Protein AF-A0AAW6NIC4-F1 (afdb_monomer)

InterPro domains:
  IPR052934 Methylated DNA Recognition and Restriction Enzymes [PTHR37291] (1-159)
  IPR060524 McrB, alpha-helical lid domain [PF28529] (93-159)

Solvent-accessible surface area (backbone atoms only — not comparable to full-atom values): 10414 Å² total; per-residue (Å²): 123,70,91,59,49,67,32,56,33,82,92,35,29,36,81,89,63,30,48,72,56,98,84,56,96,46,98,84,50,63,55,62,42,58,80,90,66,82,87,85,83,87,77,72,72,63,50,68,87,62,67,75,61,49,73,76,59,58,77,55,52,89,86,77,91,83,73,66,65,70,46,73,68,52,46,52,52,46,29,76,74,37,69,32,51,68,67,60,45,50,51,50,32,53,45,53,50,54,51,30,54,50,34,37,68,35,89,90,69,20,66,57,62,39,71,54,45,63,79,80,47,82,60,93,88,61,82,54,92,47,54,64,64,50,49,50,47,42,40,64,74,48,51,49,56,51,41,42,66,76,32,68,90,39,62,65,61,42,53,53,52,49,49,62,68,67,57,131

Structure (mmCIF, N/CA/C/O backbone):
data_AF-A0AAW6NIC4-F1
#
_entry.id   AF-A0AAW6NIC4-F1
#
loop_
_atom_site.group_PDB
_atom_site.id
_atom_site.type_symbol
_atom_site.label_atom_id
_atom_site.label_alt_id
_atom_site.label_comp_id
_atom_site.label_asym_id
_atom_site.label_entity_id
_atom_site.label_seq_id
_atom_site.pdbx_PDB_ins_code
_atom_site.Cartn_x
_atom_site.Cartn_y
_atom_site.Cartn_z
_atom_site.occupancy
_atom_site.B_iso_or_equiv
_atom_site.auth_seq_id
_atom_site.auth_comp_id
_atom_site.auth_asym_id
_atom_site.auth_atom_id
_atom_site.pdbx_PDB_model_num
ATOM 1 N N . PHE A 1 1 ? 16.006 -11.300 -16.861 1.00 65.69 1 PHE A N 1
ATOM 2 C CA . PHE A 1 1 ? 16.464 -10.503 -18.013 1.00 65.69 1 PHE A CA 1
ATOM 3 C C . PHE A 1 1 ? 17.885 -10.933 -18.338 1.00 65.69 1 PHE A C 1
ATOM 5 O O . PHE A 1 1 ? 18.763 -10.693 -17.525 1.00 65.69 1 PHE A O 1
ATOM 12 N N . GLY A 1 2 ? 18.073 -11.688 -19.423 1.00 81.12 2 GLY A N 1
ATOM 13 C CA . GLY A 1 2 ? 19.391 -12.137 -19.885 1.00 81.12 2 GLY A CA 1
ATOM 14 C C . GLY A 1 2 ? 19.938 -11.157 -20.919 1.00 81.12 2 GLY A C 1
ATOM 15 O O . GLY A 1 2 ? 20.199 -10.000 -20.604 1.00 81.12 2 GLY A O 1
ATOM 16 N N . GLU A 1 3 ? 20.002 -11.595 -22.171 1.00 75.56 3 GLU A N 1
ATOM 17 C CA . GLU A 1 3 ? 20.521 -10.831 -23.319 1.00 75.56 3 GLU A CA 1
ATOM 18 C C . GLU A 1 3 ? 19.715 -9.556 -23.622 1.00 75.56 3 GLU A C 1
ATOM 20 O O . GLU A 1 3 ? 20.248 -8.579 -24.139 1.00 75.56 3 GLU A O 1
ATOM 25 N N . THR A 1 4 ? 18.442 -9.514 -23.221 1.00 81.75 4 THR A N 1
ATOM 26 C CA . THR A 1 4 ? 17.553 -8.360 -23.425 1.00 81.75 4 THR A CA 1
ATOM 27 C C . THR A 1 4 ? 17.665 -7.280 -22.352 1.00 81.75 4 THR A C 1
ATOM 29 O O . THR A 1 4 ? 17.023 -6.241 -22.476 1.00 81.75 4 THR A O 1
ATOM 32 N N . LEU A 1 5 ? 18.472 -7.486 -21.303 1.00 84.81 5 LEU A N 1
ATOM 33 C CA . LEU A 1 5 ? 18.589 -6.532 -20.198 1.00 84.81 5 LEU A CA 1
ATOM 34 C C . LEU A 1 5 ? 19.043 -5.149 -20.687 1.00 84.81 5 LEU A C 1
ATOM 36 O O . LEU A 1 5 ? 18.470 -4.139 -20.295 1.00 84.81 5 LEU A O 1
ATOM 40 N N . THR A 1 6 ? 20.038 -5.101 -21.571 1.00 83.50 6 THR A N 1
ATOM 41 C CA . THR A 1 6 ? 20.554 -3.848 -22.142 1.00 83.50 6 THR A CA 1
ATOM 42 C C . THR A 1 6 ? 19.515 -3.139 -23.013 1.00 83.50 6 THR A C 1
ATOM 44 O O . THR A 1 6 ? 19.414 -1.917 -22.969 1.00 83.50 6 THR A O 1
ATOM 47 N N . LEU A 1 7 ? 18.682 -3.901 -23.729 1.00 87.88 7 LEU A N 1
ATOM 48 C CA . LEU A 1 7 ? 17.630 -3.383 -24.612 1.00 87.88 7 LEU A CA 1
ATOM 49 C C . LEU A 1 7 ? 16.453 -2.743 -23.860 1.00 87.88 7 LEU A C 1
ATOM 51 O O . LEU A 1 7 ? 15.553 -2.173 -24.473 1.00 87.88 7 LEU A O 1
ATOM 55 N N . MET A 1 8 ? 16.416 -2.850 -22.531 1.00 87.25 8 MET A N 1
ATOM 56 C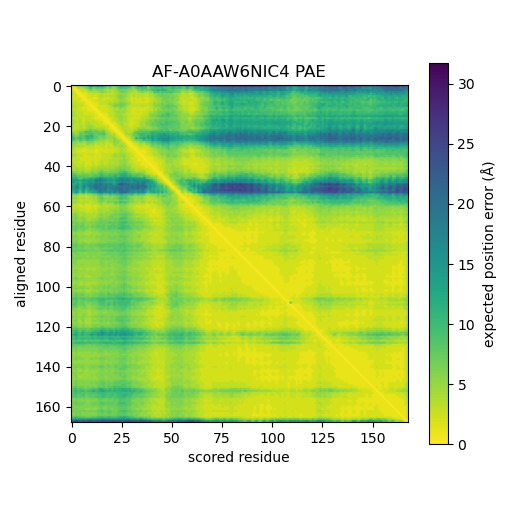 CA . MET A 1 8 ? 15.396 -2.173 -21.731 1.00 87.25 8 MET A CA 1
ATOM 57 C C . MET A 1 8 ? 15.610 -0.657 -21.692 1.00 87.25 8 MET A C 1
ATOM 59 O O . MET A 1 8 ? 14.636 0.074 -21.505 1.00 87.25 8 MET A O 1
ATOM 63 N N . GLU A 1 9 ? 16.849 -0.199 -21.897 1.00 87.31 9 GLU A N 1
ATOM 64 C CA . GLU A 1 9 ? 17.208 1.218 -22.002 1.00 87.31 9 GLU A CA 1
ATOM 65 C C . GLU A 1 9 ? 16.564 1.824 -23.257 1.00 87.31 9 GLU A C 1
ATOM 67 O O . GLU A 1 9 ? 16.598 1.225 -24.331 1.00 87.31 9 GLU A O 1
ATOM 72 N N . ALA A 1 10 ? 15.918 2.985 -23.118 1.00 86.25 10 ALA A N 1
ATOM 73 C CA . ALA A 1 10 ? 15.076 3.551 -24.175 1.00 86.25 10 ALA A CA 1
ATOM 74 C C . ALA A 1 10 ? 15.860 3.872 -25.460 1.00 86.25 10 ALA A C 1
ATOM 76 O O . ALA A 1 10 ? 15.348 3.674 -26.556 1.00 86.25 10 ALA A O 1
ATOM 77 N N . ASP A 1 11 ? 17.110 4.307 -25.323 1.00 86.94 11 ASP A N 1
ATOM 78 C CA . ASP A 1 11 ? 18.036 4.627 -26.411 1.00 86.94 11 ASP A CA 1
ATOM 79 C C . ASP A 1 11 ? 18.627 3.387 -27.103 1.00 86.94 11 ASP A C 1
ATOM 81 O O . ASP A 1 11 ? 19.215 3.506 -28.177 1.00 86.94 11 ASP A O 1
ATOM 85 N N . LYS A 1 12 ? 18.433 2.188 -26.536 1.00 88.56 12 LYS A N 1
ATOM 86 C CA . LYS A 1 12 ? 18.988 0.925 -27.052 1.00 88.56 12 LYS A CA 1
ATOM 87 C C . LYS A 1 12 ? 17.957 0.021 -27.721 1.00 88.56 12 LYS A C 1
ATOM 89 O O . LYS A 1 12 ? 18.238 -1.130 -28.040 1.00 88.56 12 LYS A O 1
ATOM 94 N N . ARG A 1 13 ? 16.755 0.536 -27.974 1.00 90.94 13 ARG A N 1
ATOM 95 C CA . ARG A 1 13 ? 15.619 -0.189 -28.576 1.00 90.94 13 ARG A CA 1
ATOM 96 C C . ARG A 1 13 ? 15.606 -0.139 -30.099 1.00 90.94 13 ARG A C 1
ATOM 98 O O . ARG A 1 13 ? 14.557 -0.002 -30.723 1.00 90.94 13 ARG A O 1
ATOM 105 N N . THR A 1 14 ? 16.782 -0.237 -30.707 1.00 89.31 14 THR A N 1
ATOM 106 C CA . THR A 1 14 ? 16.944 -0.086 -32.156 1.00 89.31 14 THR A CA 1
ATOM 107 C C . THR A 1 14 ? 17.495 -1.364 -32.791 1.00 89.31 14 THR A C 1
ATOM 109 O O . THR A 1 14 ? 18.209 -2.117 -32.126 1.00 89.31 14 THR A O 1
ATOM 112 N N . PRO A 1 15 ? 17.238 -1.606 -34.092 1.00 88.62 15 PRO A N 1
ATOM 113 C CA . PRO A 1 15 ? 17.831 -2.735 -34.810 1.00 88.62 15 PRO A CA 1
ATOM 114 C C . PRO A 1 15 ? 19.369 -2.761 -34.784 1.00 88.62 15 PRO A C 1
ATOM 116 O O . PRO A 1 15 ? 19.964 -3.829 -34.888 1.00 88.62 15 PRO A O 1
ATOM 119 N N . ASN A 1 16 ? 20.020 -1.601 -34.634 1.00 88.88 16 ASN A N 1
ATOM 120 C CA . ASN A 1 16 ? 21.483 -1.500 -34.599 1.00 88.88 16 ASN A CA 1
ATOM 121 C C . ASN A 1 16 ? 22.081 -2.054 -33.299 1.00 88.88 16 ASN A C 1
ATOM 123 O O . ASN A 1 16 ? 23.202 -2.553 -33.308 1.00 88.88 16 ASN A O 1
ATOM 127 N N . GLU A 1 17 ? 21.321 -1.995 -32.208 1.00 88.81 17 GLU A N 1
ATOM 128 C CA . GLU A 1 17 ? 21.705 -2.498 -30.885 1.00 88.81 17 GLU A CA 1
ATOM 129 C C . GLU A 1 17 ? 21.238 -3.947 -30.660 1.00 88.81 17 GLU A C 1
ATOM 131 O O . GLU A 1 17 ? 21.437 -4.502 -29.582 1.00 88.81 17 GLU A O 1
ATOM 136 N N . ALA A 1 18 ? 20.598 -4.568 -31.661 1.00 88.06 18 ALA A N 1
ATOM 137 C CA . ALA A 1 18 ? 19.992 -5.889 -31.552 1.00 88.06 18 ALA A CA 1
ATOM 138 C C . ALA A 1 18 ? 21.059 -6.991 -31.345 1.00 88.06 18 ALA A C 1
ATOM 140 O O . ALA A 1 18 ? 21.844 -7.251 -32.267 1.00 88.06 18 ALA A O 1
ATOM 141 N N . PRO A 1 19 ? 21.103 -7.659 -30.172 1.00 85.88 19 PRO A N 1
ATOM 142 C CA . PRO A 1 19 ? 21.983 -8.789 -29.936 1.00 85.88 19 PRO A CA 1
ATOM 143 C C . PRO A 1 19 ? 21.543 -10.029 -30.718 1.00 85.88 19 PRO A C 1
ATOM 145 O O . PRO A 1 19 ? 20.386 -10.189 -31.120 1.00 85.88 19 PRO A O 1
ATOM 148 N N . GLU A 1 20 ? 22.498 -10.940 -30.862 1.00 87.25 20 GLU A N 1
ATOM 149 C CA . GLU A 1 20 ? 22.254 -12.330 -31.231 1.00 87.25 20 GLU A CA 1
ATOM 150 C C . GLU A 1 20 ? 21.853 -13.098 -29.968 1.00 87.25 20 GLU A C 1
ATOM 152 O O . GLU A 1 20 ? 22.527 -12.991 -28.940 1.00 87.25 20 GLU A O 1
ATOM 157 N N . LEU A 1 21 ? 20.751 -13.847 -30.028 1.00 85.69 21 LEU A N 1
ATOM 158 C CA . LEU A 1 21 ? 20.292 -14.640 -28.890 1.00 85.69 21 LEU A CA 1
ATOM 159 C C . LEU A 1 21 ? 21.044 -15.976 -28.803 1.00 85.69 21 LEU A C 1
ATOM 161 O O . LEU A 1 21 ? 21.372 -16.579 -29.827 1.00 85.69 21 LEU A O 1
ATOM 165 N N . SER A 1 22 ? 21.239 -16.491 -27.586 1.00 85.12 22 SER A N 1
ATOM 166 C CA . SER A 1 22 ? 21.880 -17.797 -27.342 1.00 85.12 22 SER A CA 1
ATOM 167 C C . SER A 1 22 ? 21.155 -18.961 -28.029 1.00 85.12 22 SER A C 1
ATOM 169 O O . SER A 1 22 ? 21.781 -19.952 -28.402 1.00 85.12 22 SER A O 1
ATOM 171 N N . TYR A 1 23 ? 19.837 -18.842 -28.199 1.00 84.94 23 TYR A N 1
ATOM 172 C CA . TYR A 1 23 ? 18.983 -19.836 -28.847 1.00 84.94 23 TYR A CA 1
ATOM 173 C C . TYR A 1 23 ? 18.298 -19.202 -30.057 1.00 84.94 23 TYR A C 1
ATOM 175 O O . TYR A 1 23 ? 17.142 -18.790 -29.980 1.00 84.94 23 TYR A O 1
ATOM 183 N N . ARG A 1 24 ? 19.043 -19.095 -31.156 1.00 82.38 24 ARG A N 1
ATOM 184 C CA . ARG A 1 24 ? 18.562 -18.577 -32.443 1.00 82.38 24 ARG A CA 1
ATOM 185 C C . ARG A 1 24 ? 18.274 -19.704 -33.429 1.00 82.38 24 ARG A C 1
ATOM 187 O O . ARG A 1 24 ? 18.963 -20.725 -33.406 1.00 82.38 24 ARG A O 1
ATOM 194 N N . SER A 1 25 ? 17.269 -19.509 -34.278 1.00 81.69 25 SER A N 1
ATOM 195 C CA . SER A 1 25 ? 16.922 -20.463 -35.340 1.00 81.69 25 SER A CA 1
ATOM 196 C C . SER A 1 25 ? 17.837 -20.288 -36.551 1.00 81.69 25 SER A C 1
ATOM 198 O O . SER A 1 25 ? 18.258 -21.280 -37.142 1.00 81.69 25 SER A O 1
ATOM 200 N N . ASP A 1 26 ? 18.210 -19.040 -36.852 1.00 84.19 26 ASP A N 1
ATOM 201 C CA . ASP A 1 26 ? 19.125 -18.681 -37.935 1.00 84.19 26 ASP A CA 1
ATOM 202 C C . ASP A 1 26 ? 20.355 -17.937 -37.405 1.00 84.19 26 ASP A C 1
ATOM 204 O O . ASP A 1 26 ? 20.277 -17.172 -36.446 1.00 84.19 26 ASP A O 1
ATOM 208 N N . MET A 1 27 ? 21.508 -18.118 -38.057 1.00 76.62 27 MET A N 1
ATOM 209 C CA . MET A 1 27 ? 22.766 -17.482 -37.637 1.00 76.62 27 MET A CA 1
ATOM 210 C C . MET A 1 27 ? 22.735 -15.949 -37.732 1.00 76.62 27 MET A C 1
ATOM 212 O O . MET A 1 27 ? 23.445 -15.300 -36.976 1.00 76.62 27 MET A O 1
ATOM 216 N N . ASP A 1 28 ? 21.891 -15.364 -38.580 1.00 80.44 28 ASP A N 1
ATOM 217 C CA . ASP A 1 28 ? 21.766 -13.905 -38.726 1.00 80.44 28 ASP A CA 1
ATOM 218 C C . ASP A 1 28 ? 20.557 -13.323 -37.965 1.00 80.44 28 ASP A C 1
ATOM 220 O O . ASP A 1 28 ? 20.245 -12.135 -38.088 1.00 80.44 28 ASP A O 1
ATOM 224 N N . GLU A 1 29 ? 19.854 -14.144 -37.175 1.00 84.06 29 GLU A N 1
ATOM 225 C CA . GLU A 1 29 ? 18.680 -13.714 -36.418 1.00 84.06 29 GLU A CA 1
ATOM 226 C C . GLU A 1 29 ? 19.083 -12.779 -35.268 1.00 84.06 29 GLU A C 1
ATOM 228 O O . GLU A 1 29 ? 19.774 -13.166 -34.321 1.00 84.06 29 GLU A O 1
ATOM 233 N N . LYS A 1 30 ? 18.617 -11.529 -35.349 1.00 84.75 30 LYS A N 1
ATOM 234 C CA . LYS A 1 30 ? 18.791 -10.505 -34.316 1.00 84.75 30 LYS A CA 1
ATOM 235 C C . LYS A 1 30 ? 17.451 -10.129 -33.713 1.00 84.75 30 LYS A C 1
ATOM 237 O O . LYS A 1 30 ? 16.454 -9.993 -34.421 1.00 84.75 30 LYS A O 1
ATOM 242 N N . THR A 1 31 ? 17.426 -9.909 -32.404 1.00 87.62 31 THR A N 1
ATOM 243 C CA . THR A 1 31 ? 16.204 -9.539 -31.679 1.00 87.62 31 THR A CA 1
ATOM 244 C C . THR A 1 31 ? 16.414 -8.241 -30.921 1.00 87.62 31 THR A C 1
ATOM 246 O O . THR A 1 31 ? 17.411 -8.087 -30.231 1.00 87.62 31 THR A O 1
ATOM 249 N N . TYR A 1 32 ? 15.460 -7.315 -31.000 1.00 89.94 32 TYR A N 1
ATOM 250 C CA . TYR A 1 32 ? 15.460 -6.085 -30.208 1.00 89.94 32 TYR A CA 1
ATOM 251 C C . TYR A 1 32 ? 14.086 -5.825 -29.588 1.00 89.94 32 TYR A C 1
ATOM 253 O O . TYR A 1 32 ? 13.074 -6.375 -30.022 1.00 89.94 32 TYR A O 1
ATOM 261 N N . ILE A 1 33 ? 14.053 -4.991 -28.548 1.00 91.00 33 ILE A N 1
ATOM 262 C CA . ILE A 1 33 ? 12.802 -4.537 -27.934 1.00 91.00 33 ILE A CA 1
ATOM 263 C C . ILE A 1 33 ? 12.268 -3.359 -28.756 1.00 91.00 33 ILE A C 1
ATOM 265 O O . ILE A 1 33 ? 13.010 -2.395 -28.930 1.00 91.00 33 ILE A O 1
ATOM 269 N N . PRO A 1 34 ? 11.015 -3.385 -29.243 1.00 91.44 34 PRO A N 1
ATOM 270 C CA . PRO A 1 34 ? 10.473 -2.273 -30.012 1.00 91.44 34 PRO A CA 1
ATOM 271 C C . PRO A 1 34 ? 10.145 -1.069 -29.113 1.00 91.44 34 PRO A C 1
ATOM 273 O O . PRO A 1 34 ? 9.805 -1.215 -27.935 1.00 91.44 34 PRO A O 1
ATOM 276 N N . GLU A 1 35 ? 10.211 0.139 -29.678 1.00 90.38 35 GLU A N 1
ATOM 277 C CA . GLU A 1 35 ? 9.991 1.396 -28.940 1.00 90.38 35 GLU A CA 1
ATOM 278 C C . GLU A 1 35 ? 8.589 1.505 -28.324 1.00 90.38 35 GLU A C 1
ATOM 280 O O . GLU A 1 35 ? 8.419 2.117 -27.272 1.00 90.38 35 GLU A O 1
ATOM 285 N N . ASN A 1 36 ? 7.587 0.868 -28.934 1.00 93.12 36 ASN A N 1
ATOM 286 C CA . ASN A 1 36 ? 6.201 0.879 -28.465 1.00 93.12 36 ASN A CA 1
ATOM 287 C C . ASN A 1 36 ? 5.904 -0.138 -27.343 1.00 93.12 36 ASN A C 1
ATOM 289 O O . ASN A 1 36 ? 4.755 -0.227 -26.905 1.00 93.12 36 ASN A O 1
ATOM 293 N N . LEU A 1 37 ? 6.895 -0.906 -26.871 1.00 92.25 37 LEU A N 1
ATOM 294 C CA . LEU A 1 37 ? 6.731 -1.818 -25.737 1.00 92.25 37 LEU A CA 1
ATOM 295 C C . LEU A 1 37 ? 7.061 -1.120 -24.414 1.00 92.25 37 LEU A C 1
ATOM 297 O O . LEU A 1 37 ? 8.199 -0.724 -24.170 1.00 92.25 37 LEU A O 1
ATOM 301 N N . TYR A 1 38 ? 6.102 -1.060 -23.495 1.00 91.88 38 TYR A N 1
ATOM 302 C CA . TYR A 1 38 ? 6.320 -0.552 -22.140 1.00 91.88 38 TYR A CA 1
ATOM 303 C C . TYR A 1 38 ? 6.337 -1.704 -21.137 1.00 91.88 38 TYR A C 1
ATOM 305 O O . TYR A 1 38 ? 5.509 -2.609 -21.205 1.00 91.88 38 TYR A O 1
ATOM 313 N N . ILE A 1 39 ? 7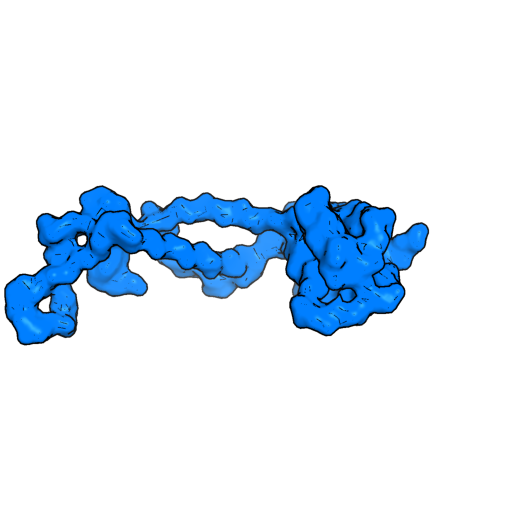.282 -1.661 -20.197 1.00 91.06 39 ILE A N 1
ATOM 314 C CA . ILE A 1 39 ? 7.411 -2.657 -19.131 1.00 91.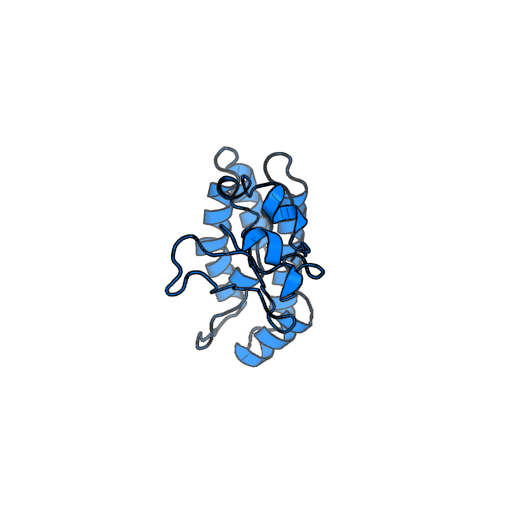06 39 ILE A CA 1
ATOM 315 C C . ILE A 1 39 ? 7.074 -1.961 -17.817 1.00 91.06 39 ILE A C 1
ATOM 317 O O . ILE A 1 39 ? 7.809 -1.080 -17.376 1.00 91.06 39 ILE A O 1
ATOM 321 N N . ILE A 1 40 ? 5.962 -2.362 -17.206 1.00 93.06 40 ILE A N 1
ATOM 322 C CA . ILE A 1 40 ? 5.513 -1.858 -15.907 1.00 93.06 40 ILE A CA 1
ATOM 323 C C . ILE A 1 40 ? 5.651 -3.000 -14.907 1.00 93.06 40 ILE A C 1
ATOM 325 O O . ILE A 1 40 ? 4.961 -4.012 -15.012 1.00 93.06 40 ILE A O 1
ATOM 329 N N . GLY A 1 41 ? 6.579 -2.848 -13.966 1.00 89.44 41 GLY A N 1
ATOM 330 C CA . GLY A 1 41 ? 6.771 -3.785 -12.865 1.00 89.44 41 GLY A CA 1
ATOM 331 C C . GLY A 1 41 ? 6.156 -3.242 -11.582 1.00 89.44 41 GLY A C 1
ATOM 332 O O . GLY A 1 41 ? 6.306 -2.063 -11.274 1.00 89.44 41 GLY A O 1
ATOM 333 N N . THR A 1 42 ? 5.500 -4.108 -10.815 1.00 90.38 42 THR A N 1
ATOM 334 C CA . THR A 1 42 ? 5.065 -3.811 -9.445 1.00 90.38 42 THR A CA 1
ATOM 335 C C . THR A 1 42 ? 5.993 -4.521 -8.469 1.00 90.38 42 THR A C 1
ATOM 337 O O . THR A 1 42 ? 6.260 -5.711 -8.638 1.00 90.38 42 THR A O 1
ATOM 340 N N . MET A 1 43 ? 6.473 -3.820 -7.445 1.00 85.75 43 MET A N 1
ATOM 341 C CA . MET A 1 43 ? 7.363 -4.381 -6.429 1.00 85.75 43 MET A CA 1
ATOM 342 C C . MET A 1 43 ? 6.765 -4.149 -5.044 1.00 85.75 43 MET A C 1
ATOM 344 O O . MET A 1 43 ? 6.413 -3.020 -4.710 1.00 85.75 43 MET A O 1
ATOM 348 N N . ASN A 1 44 ? 6.674 -5.207 -4.237 1.00 85.94 44 ASN A N 1
ATOM 349 C CA . ASN A 1 44 ? 6.359 -5.063 -2.822 1.00 85.94 44 ASN A CA 1
ATOM 350 C C . ASN A 1 44 ? 7.617 -4.586 -2.081 1.00 85.94 44 ASN A C 1
ATOM 352 O O . ASN A 1 44 ? 8.611 -5.305 -2.023 1.00 85.94 44 ASN A O 1
ATOM 356 N N . ILE A 1 45 ? 7.571 -3.371 -1.536 1.00 81.81 45 ILE A N 1
ATOM 357 C CA . ILE A 1 45 ? 8.697 -2.741 -0.832 1.00 81.81 45 ILE A CA 1
ATOM 358 C C . ILE A 1 45 ? 8.864 -3.221 0.617 1.00 81.81 45 ILE A C 1
ATOM 360 O O . ILE A 1 45 ? 9.937 -3.037 1.190 1.00 81.81 45 ILE A O 1
ATOM 364 N N . ALA A 1 46 ? 7.835 -3.834 1.212 1.00 80.00 46 ALA A N 1
ATOM 365 C CA . ALA A 1 46 ? 7.909 -4.377 2.570 1.00 80.00 46 ALA A CA 1
ATOM 366 C C . ALA A 1 46 ? 8.760 -5.658 2.629 1.00 80.00 46 ALA A C 1
ATOM 368 O O . ALA A 1 46 ? 9.383 -5.961 3.648 1.00 80.00 46 ALA A O 1
ATOM 369 N N . ASP A 1 47 ? 8.829 -6.391 1.515 1.00 76.94 47 ASP A N 1
ATOM 370 C CA . ASP A 1 47 ? 9.584 -7.631 1.413 1.00 76.94 47 ASP A CA 1
ATOM 371 C C . ASP A 1 47 ? 11.081 -7.358 1.192 1.00 76.94 47 ASP A C 1
ATOM 373 O O . ASP A 1 47 ? 11.557 -7.081 0.085 1.00 76.94 47 ASP A O 1
ATOM 377 N N . ARG A 1 48 ? 11.856 -7.463 2.277 1.00 65.12 48 ARG A N 1
ATOM 378 C CA . ARG A 1 48 ? 13.314 -7.278 2.254 1.00 65.12 48 ARG A CA 1
ATOM 379 C C . ARG A 1 48 ? 14.054 -8.385 1.491 1.00 65.12 48 ARG A C 1
ATOM 381 O O . ARG A 1 48 ? 15.201 -8.158 1.107 1.00 65.12 48 ARG A O 1
ATOM 388 N N . SER A 1 49 ? 13.440 -9.545 1.228 1.00 63.97 49 SER A N 1
ATOM 389 C CA . SER A 1 49 ? 14.088 -10.633 0.473 1.00 63.97 49 SER A CA 1
ATOM 390 C C . SER A 1 49 ? 14.308 -10.272 -1.004 1.00 63.97 49 SER A C 1
ATOM 392 O O . SER A 1 49 ? 15.249 -10.755 -1.635 1.00 63.97 49 SER A O 1
ATOM 394 N N . LEU A 1 50 ? 13.510 -9.334 -1.526 1.00 58.88 50 LEU A N 1
ATOM 395 C CA . LEU A 1 50 ? 13.585 -8.819 -2.896 1.00 58.88 50 LEU A CA 1
ATOM 396 C C . LEU A 1 50 ? 14.541 -7.621 -3.052 1.00 58.88 50 LEU A C 1
ATOM 398 O O . LEU A 1 50 ? 14.809 -7.172 -4.169 1.00 58.88 50 LEU A O 1
ATOM 402 N N . ALA A 1 51 ? 15.105 -7.104 -1.952 1.00 56.91 51 ALA A N 1
ATOM 403 C CA . ALA A 1 51 ? 15.963 -5.914 -1.956 1.00 56.91 51 ALA A CA 1
ATOM 404 C C . ALA A 1 51 ? 17.296 -6.102 -2.713 1.00 56.91 51 ALA A C 1
ATOM 406 O O . ALA A 1 51 ? 17.940 -5.113 -3.087 1.00 56.91 51 ALA A O 1
ATOM 407 N N . LEU A 1 52 ? 17.664 -7.356 -2.998 1.00 58.69 52 LEU A N 1
ATOM 408 C CA . LEU A 1 52 ? 18.799 -7.775 -3.829 1.00 58.69 52 LEU A CA 1
ATOM 409 C C . LEU A 1 52 ? 18.542 -7.652 -5.340 1.00 58.69 52 LEU A C 1
ATOM 411 O O . LEU A 1 52 ? 19.269 -8.238 -6.139 1.00 58.69 52 LEU A O 1
ATOM 415 N N . LEU A 1 53 ? 17.538 -6.879 -5.760 1.00 62.25 53 LEU A N 1
ATOM 416 C CA . LEU A 1 53 ? 17.390 -6.495 -7.160 1.00 62.25 53 LEU A CA 1
ATOM 417 C C . LEU A 1 53 ? 18.686 -5.814 -7.634 1.00 62.25 53 LEU A C 1
ATOM 419 O O . LEU A 1 53 ? 19.077 -4.765 -7.113 1.00 62.25 53 LEU A O 1
ATOM 423 N N . ASP A 1 54 ? 19.364 -6.458 -8.588 1.00 69.00 54 ASP A N 1
ATOM 424 C CA . ASP A 1 54 ? 20.670 -6.052 -9.106 1.00 69.00 54 ASP A CA 1
ATOM 425 C C . ASP A 1 54 ? 20.665 -4.551 -9.450 1.00 69.00 54 ASP A C 1
ATOM 427 O O . ASP A 1 54 ? 19.739 -4.035 -10.087 1.00 69.00 54 ASP A O 1
ATOM 431 N N . LEU A 1 55 ? 21.708 -3.831 -9.034 1.00 72.88 55 LEU A N 1
ATOM 432 C CA . LEU A 1 55 ? 21.928 -2.426 -9.379 1.00 72.88 55 LEU A CA 1
ATOM 433 C C . LEU A 1 55 ? 21.851 -2.201 -10.903 1.00 72.88 55 LEU A C 1
ATOM 435 O O . LEU A 1 55 ? 21.448 -1.133 -11.368 1.00 72.88 55 LEU A O 1
ATOM 439 N N . ALA A 1 56 ? 22.199 -3.216 -11.699 1.00 76.00 56 ALA A N 1
ATOM 440 C CA . ALA A 1 56 ? 22.041 -3.208 -13.146 1.00 76.00 56 ALA A CA 1
ATOM 441 C C . ALA A 1 56 ? 20.574 -3.105 -13.598 1.00 76.00 56 ALA A C 1
ATOM 443 O O . ALA A 1 56 ? 20.292 -2.391 -14.559 1.00 76.00 56 ALA A O 1
ATOM 444 N N . LEU A 1 57 ? 19.639 -3.772 -12.922 1.00 80.62 57 LEU A N 1
ATOM 445 C CA . LEU A 1 57 ? 18.210 -3.657 -13.217 1.00 80.62 57 LEU A CA 1
ATOM 446 C C . LEU A 1 57 ? 17.667 -2.306 -12.755 1.00 80.62 57 LEU A C 1
ATOM 448 O O . LEU A 1 57 ? 16.961 -1.647 -13.512 1.00 80.62 57 LEU A O 1
ATOM 452 N N . ARG A 1 58 ? 18.056 -1.844 -11.559 1.00 81.62 58 ARG A N 1
ATOM 453 C CA . ARG A 1 58 ? 17.566 -0.566 -11.013 1.00 81.62 58 ARG A CA 1
ATOM 454 C C . ARG A 1 58 ? 17.858 0.637 -11.920 1.00 81.62 58 ARG A C 1
ATOM 456 O O . ARG A 1 58 ? 17.040 1.537 -12.022 1.00 81.62 58 ARG A O 1
ATOM 463 N N . ARG A 1 59 ? 18.980 0.646 -12.644 1.00 83.81 59 ARG A N 1
ATOM 464 C CA . ARG A 1 59 ? 19.319 1.741 -13.579 1.00 83.81 59 ARG A CA 1
ATOM 465 C C . ARG A 1 59 ? 18.442 1.806 -14.838 1.00 83.81 59 ARG A C 1
ATOM 467 O O . ARG A 1 59 ? 18.554 2.767 -15.588 1.00 83.81 59 ARG A O 1
ATOM 474 N N . ARG A 1 60 ? 17.606 0.794 -15.087 1.00 88.69 60 ARG A N 1
ATOM 475 C CA . ARG A 1 60 ? 16.817 0.638 -16.325 1.00 88.69 60 ARG A CA 1
ATOM 476 C C . ARG A 1 60 ? 15.321 0.844 -16.126 1.00 88.69 60 ARG A C 1
ATOM 478 O O . ARG A 1 60 ? 14.558 0.742 -17.080 1.00 88.69 60 ARG A O 1
ATOM 485 N N . PHE A 1 61 ? 14.915 1.139 -14.897 1.00 89.25 61 PHE A N 1
ATOM 486 C CA . PHE A 1 61 ? 13.544 1.464 -14.542 1.00 89.25 61 PHE A CA 1
ATOM 487 C C . PHE A 1 61 ? 13.490 2.847 -13.903 1.00 89.25 61 PHE A C 1
ATOM 489 O O . PHE A 1 61 ? 14.364 3.218 -13.121 1.00 89.25 61 PHE A O 1
ATOM 496 N N . ALA A 1 62 ? 12.421 3.584 -14.194 1.00 90.38 62 ALA A N 1
ATOM 497 C CA . ALA A 1 62 ? 11.993 4.673 -13.331 1.00 90.38 62 ALA A CA 1
ATOM 498 C C . ALA A 1 62 ? 11.249 4.064 -12.135 1.00 90.38 62 ALA A C 1
ATOM 500 O O . ALA A 1 62 ? 10.289 3.316 -12.323 1.00 90.38 62 ALA A O 1
ATOM 501 N N . PHE A 1 63 ? 11.700 4.368 -10.919 1.00 89.12 63 PHE A N 1
ATOM 502 C CA . PHE A 1 63 ? 11.027 3.941 -9.695 1.00 89.12 63 PHE A CA 1
ATOM 503 C C . PHE A 1 63 ? 10.050 5.026 -9.261 1.00 89.12 63 PHE A C 1
ATOM 505 O O . PHE A 1 63 ? 10.431 6.186 -9.108 1.00 89.12 63 PHE A O 1
ATOM 512 N N . ILE A 1 64 ? 8.789 4.636 -9.094 1.00 91.56 64 ILE A N 1
ATOM 513 C CA . ILE A 1 64 ? 7.718 5.505 -8.616 1.00 91.56 64 ILE A CA 1
ATOM 514 C C . ILE A 1 64 ? 7.158 4.856 -7.358 1.00 91.56 64 ILE A C 1
ATOM 516 O O . ILE A 1 64 ? 6.571 3.776 -7.424 1.00 91.56 64 ILE A O 1
ATOM 520 N N . ASP A 1 65 ? 7.352 5.520 -6.223 1.00 89.69 65 ASP A N 1
ATOM 521 C CA . ASP A 1 65 ? 6.839 5.040 -4.947 1.00 89.69 65 ASP A CA 1
ATOM 522 C C . ASP A 1 65 ? 5.340 5.327 -4.846 1.00 89.69 65 ASP A C 1
ATOM 524 O O . ASP A 1 65 ? 4.899 6.475 -4.951 1.00 89.69 65 ASP A O 1
ATOM 528 N N . LEU A 1 66 ? 4.555 4.278 -4.606 1.00 91.31 66 LEU A N 1
ATOM 529 C CA . LEU A 1 66 ? 3.126 4.384 -4.334 1.00 91.31 66 LEU A CA 1
ATOM 530 C C . LEU A 1 66 ? 2.896 4.326 -2.826 1.00 91.31 66 LEU A C 1
ATOM 532 O O . LEU A 1 66 ? 3.321 3.382 -2.160 1.00 91.31 66 LEU A O 1
ATOM 536 N N . LYS A 1 67 ? 2.215 5.339 -2.289 1.00 91.94 67 LYS A N 1
ATOM 537 C CA . LYS A 1 67 ? 1.867 5.417 -0.867 1.00 91.94 67 LYS A CA 1
ATOM 538 C C . LYS A 1 67 ? 0.410 5.007 -0.654 1.00 91.94 67 LYS A C 1
ATOM 540 O O . LYS A 1 67 ? -0.414 5.220 -1.544 1.00 91.94 67 LYS A O 1
ATOM 545 N N . PRO A 1 68 ? 0.060 4.448 0.515 1.00 94.31 68 PRO A N 1
ATOM 546 C CA . PRO A 1 68 ? -1.337 4.269 0.875 1.00 94.31 68 PRO A CA 1
ATOM 547 C C . PRO A 1 68 ? -2.065 5.617 0.910 1.00 94.31 68 PRO A C 1
ATOM 549 O O . PRO A 1 68 ? -1.643 6.524 1.624 1.00 94.31 68 PRO A O 1
ATOM 552 N N . GLU A 1 69 ? -3.160 5.737 0.161 1.00 93.62 69 GLU A N 1
ATOM 553 C CA . GLU A 1 69 ? -4.023 6.916 0.178 1.00 93.62 69 GLU A CA 1
ATOM 554 C C . GLU A 1 69 ? -5.464 6.545 0.537 1.00 93.62 69 GLU A C 1
ATOM 556 O O . GLU A 1 69 ? -6.046 5.637 -0.052 1.00 93.62 69 GLU A O 1
ATOM 561 N N . PHE A 1 70 ? -6.051 7.303 1.464 1.00 96.00 70 PHE A N 1
ATOM 562 C CA . PHE A 1 70 ? -7.452 7.197 1.895 1.00 96.00 70 PHE A CA 1
ATOM 563 C C . PHE A 1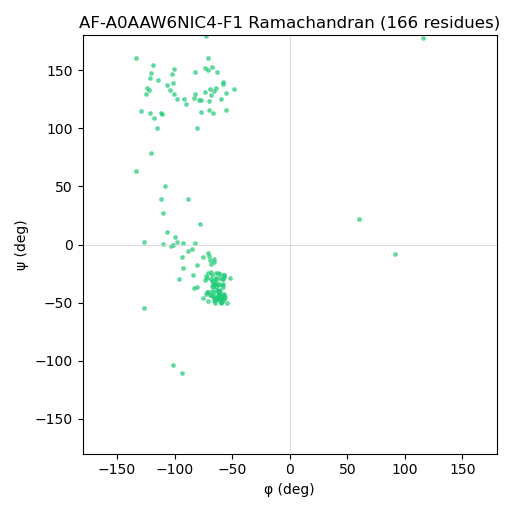 70 ? -8.249 8.442 1.463 1.00 96.00 70 PHE A C 1
ATOM 565 O O . PHE A 1 70 ? -9.062 8.983 2.204 1.00 96.00 70 PHE A O 1
ATOM 572 N N . ASN A 1 71 ? -7.965 8.931 0.254 1.00 95.38 71 ASN A N 1
ATOM 573 C CA . ASN A 1 71 ? -8.415 10.229 -0.249 1.00 95.38 71 ASN A CA 1
ATOM 574 C C . ASN A 1 71 ? -9.923 10.276 -0.605 1.00 95.38 71 ASN A C 1
ATOM 576 O O . ASN A 1 71 ? -10.657 9.288 -0.537 1.00 95.38 71 ASN A O 1
ATOM 580 N N . ASP A 1 72 ? -10.403 11.441 -1.052 1.00 97.31 72 ASP A N 1
ATOM 581 C CA . ASP A 1 72 ? -11.806 11.641 -1.449 1.00 97.31 72 ASP A CA 1
ATOM 582 C C . ASP A 1 72 ? -12.280 10.724 -2.584 1.00 97.31 72 ASP A C 1
ATOM 584 O O . ASP A 1 72 ? -13.468 10.398 -2.648 1.00 97.31 72 ASP A O 1
ATOM 588 N N . ALA A 1 73 ? -11.387 10.307 -3.487 1.00 96.75 73 ALA A N 1
ATOM 589 C CA . ALA A 1 73 ? -11.743 9.382 -4.558 1.00 96.75 73 ALA A CA 1
ATOM 590 C C . ALA A 1 73 ? -12.029 7.983 -3.996 1.00 96.75 73 ALA A C 1
ATOM 592 O O . ALA A 1 73 ? -13.045 7.386 -4.357 1.00 96.75 73 ALA A O 1
ATOM 593 N N . TRP A 1 74 ? -11.198 7.506 -3.062 1.00 97.44 74 TRP A N 1
ATOM 594 C CA . TRP A 1 74 ? -11.439 6.259 -2.334 1.00 97.44 74 TRP A CA 1
ATOM 595 C C . TRP A 1 74 ? -12.758 6.322 -1.552 1.00 97.44 74 TRP A C 1
ATOM 597 O O . TRP A 1 74 ? -13.624 5.468 -1.752 1.00 97.44 74 TRP A O 1
ATOM 607 N N . LYS A 1 75 ? -12.981 7.382 -0.760 1.00 98.00 75 LYS A N 1
ATOM 608 C CA . LYS A 1 75 ? -14.216 7.544 0.032 1.00 98.00 75 LYS A CA 1
ATOM 609 C C . LYS A 1 75 ? -15.471 7.513 -0.843 1.00 98.00 75 LYS A C 1
ATOM 611 O O . LYS A 1 75 ? -16.423 6.789 -0.553 1.00 98.00 75 LYS A O 1
ATOM 616 N N . LYS A 1 76 ? -15.472 8.263 -1.952 1.00 97.62 76 LYS A N 1
ATOM 617 C CA . LYS A 1 76 ? -16.594 8.278 -2.906 1.00 97.62 76 LYS A CA 1
ATOM 618 C C . LYS A 1 76 ? -16.832 6.902 -3.520 1.00 97.62 76 LYS A C 1
ATOM 620 O O . LYS A 1 76 ? -17.982 6.488 -3.631 1.00 97.62 76 LYS A O 1
ATOM 625 N N . TRP A 1 77 ? -15.769 6.195 -3.899 1.00 96.69 77 TRP A N 1
ATOM 626 C CA . TRP A 1 77 ? -15.883 4.871 -4.502 1.00 96.69 77 TRP A CA 1
ATOM 627 C C . TRP A 1 77 ? -16.478 3.848 -3.526 1.00 96.69 77 TRP A C 1
ATOM 629 O O . TRP A 1 77 ? -17.427 3.151 -3.891 1.00 96.69 77 TRP A O 1
ATOM 639 N N . VAL A 1 78 ? -15.992 3.800 -2.278 1.00 97.25 78 VAL A N 1
ATOM 640 C CA . VAL A 1 78 ? -16.502 2.857 -1.267 1.00 97.25 78 VAL A CA 1
ATOM 641 C C . VAL A 1 78 ? -17.951 3.180 -0.900 1.00 97.25 78 VAL A C 1
ATOM 643 O O . VAL A 1 78 ? -18.792 2.281 -0.891 1.00 97.25 78 VAL A O 1
ATOM 646 N N . ASN A 1 79 ? -18.278 4.457 -0.685 1.00 97.19 79 ASN A N 1
ATOM 647 C CA . ASN A 1 79 ? -19.644 4.883 -0.385 1.00 97.19 79 ASN A CA 1
ATOM 648 C C . ASN A 1 79 ? -20.632 4.485 -1.496 1.00 97.19 79 ASN A C 1
ATOM 650 O O . ASN A 1 79 ? -21.662 3.879 -1.215 1.00 97.19 79 ASN A O 1
ATOM 654 N N . GLN A 1 80 ? -20.297 4.754 -2.762 1.00 96.12 80 GLN A N 1
ATOM 655 C CA . GLN A 1 80 ? -21.181 4.466 -3.898 1.00 96.12 80 GLN A CA 1
ATOM 656 C C . GLN A 1 80 ? -21.385 2.970 -4.156 1.00 96.12 80 GLN A C 1
ATOM 658 O O . GLN A 1 80 ? -22.428 2.576 -4.675 1.00 96.12 80 GLN A O 1
ATOM 663 N N . ARG A 1 81 ? -20.382 2.136 -3.864 1.00 95.94 81 ARG A N 1
ATOM 664 C CA . ARG A 1 81 ? -20.401 0.703 -4.200 1.00 95.94 81 ARG A CA 1
ATOM 665 C C . ARG A 1 81 ? -20.860 -0.185 -3.050 1.00 95.94 81 ARG A C 1
ATOM 667 O O . ARG A 1 81 ? -21.443 -1.232 -3.314 1.00 95.94 81 ARG A O 1
ATOM 674 N N . PHE A 1 82 ? -20.609 0.230 -1.811 1.00 96.81 82 PHE A N 1
ATOM 675 C CA . PHE A 1 82 ? -20.809 -0.596 -0.617 1.00 96.81 82 PHE A CA 1
ATOM 676 C C . PHE A 1 82 ? -21.672 0.073 0.450 1.00 96.81 82 PHE A C 1
ATOM 678 O O . PHE A 1 82 ? -21.886 -0.517 1.501 1.00 96.81 82 PHE A O 1
ATOM 685 N N . ASN A 1 83 ? -22.178 1.284 0.192 1.00 95.06 83 ASN A N 1
ATOM 686 C CA . ASN A 1 83 ? -23.085 2.010 1.084 1.00 95.06 83 ASN A CA 1
ATOM 687 C C . ASN A 1 83 ? -22.502 2.307 2.485 1.00 95.06 83 ASN A C 1
ATOM 689 O O . ASN A 1 83 ? -23.241 2.572 3.429 1.00 95.06 83 ASN A O 1
ATOM 693 N N . VAL A 1 84 ? -21.172 2.313 2.623 1.00 97.12 84 VAL A N 1
ATOM 694 C CA . VAL A 1 84 ? -20.491 2.761 3.847 1.00 97.12 84 VAL A CA 1
ATOM 695 C C . VAL A 1 84 ? -20.579 4.284 3.932 1.00 97.12 84 VAL A C 1
ATOM 697 O O . VAL A 1 84 ? -20.292 4.978 2.954 1.00 97.12 84 VAL A O 1
ATOM 700 N N . SER A 1 85 ? -20.988 4.823 5.081 1.00 97.25 85 SER A N 1
ATOM 701 C CA . SER A 1 85 ? -21.189 6.267 5.249 1.00 97.25 85 SER A CA 1
ATOM 702 C C . SER A 1 85 ? -19.882 7.063 5.080 1.00 97.25 85 SER A C 1
ATOM 704 O O . SER A 1 85 ? -18.801 6.585 5.424 1.00 97.25 85 SER A O 1
ATOM 706 N N . LEU A 1 86 ? -19.963 8.300 4.573 1.00 97.81 86 LEU A N 1
ATOM 707 C CA . LEU A 1 86 ? -18.781 9.169 4.446 1.00 97.81 86 LEU A CA 1
ATOM 708 C C . LEU A 1 86 ? -18.163 9.531 5.805 1.00 97.81 86 LEU A C 1
ATOM 710 O O . LEU A 1 86 ? -16.956 9.739 5.876 1.00 97.81 86 LEU A O 1
ATOM 714 N N . GLU A 1 87 ? -18.970 9.580 6.865 1.00 97.38 87 GLU A N 1
ATOM 715 C CA . GLU A 1 87 ? -18.508 9.803 8.238 1.00 97.38 87 GLU A CA 1
ATOM 716 C C . GLU A 1 87 ? -17.644 8.633 8.722 1.00 97.38 87 GLU A C 1
ATOM 718 O O . GLU A 1 87 ? -16.511 8.837 9.154 1.00 97.38 87 GLU A O 1
ATOM 723 N N . THR A 1 88 ? -18.127 7.401 8.539 1.00 97.19 88 THR A N 1
ATOM 724 C CA . THR A 1 88 ? -17.362 6.178 8.815 1.00 97.19 88 THR A CA 1
ATOM 725 C C . THR A 1 88 ? -16.054 6.160 8.027 1.00 97.19 88 THR A C 1
ATOM 727 O O . THR A 1 88 ? -14.996 5.880 8.581 1.00 97.19 88 THR A O 1
ATOM 730 N N . LEU A 1 89 ? -16.089 6.506 6.739 1.00 98.12 89 LEU A N 1
ATOM 731 C CA . LEU A 1 89 ? -14.890 6.502 5.899 1.00 98.12 89 LEU A CA 1
ATOM 732 C C . LEU A 1 89 ? -13.876 7.583 6.304 1.00 98.12 89 LEU A C 1
ATOM 734 O O . LEU A 1 89 ? -12.676 7.329 6.250 1.00 98.12 89 LEU A O 1
ATOM 738 N N . ALA A 1 90 ? -14.334 8.757 6.749 1.00 98.06 90 ALA A N 1
ATOM 739 C CA . ALA A 1 90 ? -13.463 9.799 7.292 1.00 98.06 90 ALA A CA 1
ATOM 740 C C . ALA A 1 90 ? -12.813 9.373 8.621 1.00 98.06 90 ALA A C 1
ATOM 742 O O . ALA A 1 90 ? -11.640 9.665 8.862 1.00 98.06 90 ALA A O 1
ATOM 743 N N . LEU A 1 91 ? -13.545 8.639 9.467 1.00 97.88 91 LEU A N 1
ATOM 744 C CA . LEU A 1 91 ? -12.993 8.052 10.688 1.00 97.88 91 LEU A CA 1
ATOM 745 C C . LEU A 1 91 ? -11.898 7.023 10.366 1.00 97.88 91 LEU A C 1
ATOM 747 O O . LEU A 1 91 ? -10.822 7.068 10.961 1.00 97.88 91 LEU A O 1
ATOM 751 N N . ILE A 1 92 ? -12.151 6.133 9.402 1.00 97.88 92 ILE A N 1
ATOM 752 C CA . ILE A 1 92 ? -11.181 5.130 8.935 1.00 97.88 92 ILE A CA 1
ATOM 753 C C . ILE A 1 92 ? -9.924 5.809 8.378 1.00 97.88 92 ILE A C 1
ATOM 755 O O . ILE A 1 92 ? -8.814 5.434 8.757 1.00 97.88 92 ILE A O 1
ATOM 759 N N . GLU A 1 93 ? -10.086 6.826 7.524 1.00 97.94 93 GLU A N 1
ATOM 760 C CA . GLU A 1 93 ? -8.980 7.633 6.990 1.00 97.94 93 GLU A CA 1
ATOM 761 C C . GLU A 1 93 ? -8.128 8.219 8.121 1.00 97.94 93 GLU A C 1
ATOM 763 O O . GLU A 1 93 ? -6.909 8.042 8.120 1.00 97.94 93 GLU A O 1
ATOM 768 N N . SER A 1 94 ? -8.754 8.870 9.104 1.00 97.69 94 SER A N 1
ATOM 769 C CA . SER A 1 94 ? -8.058 9.475 10.245 1.00 97.69 94 SER A CA 1
ATOM 770 C C . SER A 1 94 ? -7.247 8.438 11.032 1.00 97.69 94 SER A C 1
ATOM 772 O O . SER A 1 94 ? -6.044 8.605 11.250 1.00 97.69 94 SER A O 1
ATOM 774 N N . LYS A 1 95 ? -7.881 7.315 11.385 1.00 97.88 95 LYS A N 1
ATOM 775 C CA . LYS A 1 95 ? -7.274 6.237 12.175 1.00 97.88 95 LYS A CA 1
ATOM 776 C C . LYS A 1 95 ? -6.105 5.563 11.461 1.00 97.88 95 LYS A C 1
ATOM 778 O O . LYS A 1 95 ? -5.037 5.389 12.048 1.00 97.88 95 LYS A O 1
ATOM 783 N N . LEU A 1 96 ? -6.276 5.206 10.189 1.00 98.12 96 LEU A N 1
ATOM 784 C CA . LEU A 1 96 ? -5.220 4.545 9.420 1.00 98.12 96 LEU A CA 1
ATOM 785 C C . LEU A 1 96 ? -4.094 5.503 9.032 1.00 98.12 96 LEU A C 1
ATOM 787 O O . LEU A 1 96 ? -2.940 5.084 8.972 1.00 98.12 96 LEU A O 1
ATOM 791 N N . THR A 1 97 ? -4.389 6.790 8.837 1.00 97.69 97 THR A N 1
ATOM 792 C CA . THR A 1 97 ? -3.348 7.808 8.638 1.00 97.69 97 THR A CA 1
ATOM 793 C C . THR A 1 97 ? -2.495 7.953 9.896 1.00 97.69 97 THR A C 1
ATOM 795 O O . THR A 1 97 ? -1.271 7.888 9.803 1.00 97.69 97 THR A O 1
ATOM 798 N N . ALA A 1 98 ? -3.114 8.043 11.078 1.00 97.69 98 ALA A N 1
ATOM 799 C CA . ALA A 1 98 ? -2.393 8.103 12.350 1.00 97.69 98 ALA A CA 1
ATOM 800 C C . ALA A 1 98 ? -1.540 6.845 12.600 1.00 97.69 98 ALA A C 1
ATOM 802 O O . ALA A 1 98 ? -0.378 6.952 13.001 1.00 97.69 98 ALA A O 1
ATOM 803 N N . LEU A 1 99 ? -2.074 5.654 12.305 1.00 98.12 99 LEU A N 1
ATOM 804 C CA . LEU A 1 99 ? -1.309 4.405 12.363 1.00 98.12 99 LEU A CA 1
ATOM 805 C C . LEU A 1 99 ? -0.110 4.432 11.403 1.00 98.12 99 LEU A C 1
ATOM 807 O O . LEU A 1 99 ? 1.009 4.110 11.799 1.00 98.12 99 LEU A O 1
ATOM 811 N N . ASN A 1 100 ? -0.319 4.852 10.155 1.00 97.94 100 ASN A N 1
ATOM 812 C CA . ASN A 1 100 ? 0.743 4.925 9.154 1.00 97.94 100 ASN A CA 1
ATOM 813 C C . ASN A 1 100 ? 1.826 5.944 9.518 1.00 97.94 100 ASN A C 1
ATOM 815 O O . ASN A 1 100 ? 3.003 5.692 9.266 1.00 97.94 100 ASN A O 1
ATOM 819 N N . GLU A 1 101 ? 1.480 7.055 10.171 1.00 97.25 101 GLU A N 1
ATOM 820 C CA . GLU A 1 101 ? 2.479 7.972 10.723 1.00 97.25 101 GLU A CA 1
ATOM 821 C C . GLU A 1 101 ? 3.348 7.309 11.796 1.00 97.25 101 GLU A C 1
ATOM 823 O O . GLU A 1 101 ? 4.563 7.524 11.817 1.00 97.25 101 GLU A O 1
ATOM 828 N N . LYS A 1 102 ? 2.755 6.484 12.669 1.00 96.88 102 LYS A N 1
ATOM 829 C CA . LYS A 1 102 ? 3.503 5.725 13.683 1.00 96.88 102 LYS A CA 1
ATOM 830 C C . LYS A 1 102 ? 4.438 4.708 13.037 1.00 96.88 102 LYS A C 1
ATOM 832 O O . LYS A 1 102 ? 5.627 4.715 13.340 1.00 96.88 102 LYS A O 1
ATOM 837 N N . LEU A 1 103 ? 3.930 3.893 12.111 1.00 96.81 103 LEU A N 1
ATOM 838 C CA . LEU A 1 103 ? 4.717 2.882 11.392 1.00 96.81 103 LEU A CA 1
ATOM 839 C C . LEU A 1 103 ? 5.865 3.516 10.594 1.00 96.81 103 LEU A C 1
ATOM 841 O O . LEU A 1 103 ? 6.996 3.037 10.634 1.00 96.81 103 LEU A O 1
ATOM 845 N N . SER A 1 104 ? 5.596 4.644 9.929 1.00 96.06 104 SER A N 1
ATOM 846 C CA . SER A 1 104 ? 6.592 5.398 9.165 1.00 96.06 104 SER A CA 1
ATOM 847 C C . SER A 1 104 ? 7.719 5.968 10.026 1.00 96.06 104 SER A C 1
ATOM 849 O O . SER A 1 104 ? 8.819 6.157 9.503 1.00 96.06 104 SER A O 1
ATOM 851 N N . ARG A 1 105 ? 7.444 6.328 11.284 1.00 96.25 105 ARG A N 1
ATOM 852 C CA . ARG A 1 105 ? 8.425 6.919 12.210 1.00 96.25 105 ARG A CA 1
ATOM 853 C C . ARG A 1 105 ? 9.111 5.873 13.092 1.00 96.25 105 ARG A C 1
ATOM 855 O O . ARG A 1 105 ? 10.072 6.214 13.780 1.00 96.25 105 ARG A O 1
ATOM 862 N N . ASP A 1 106 ? 8.631 4.631 13.096 1.00 95.19 106 ASP A N 1
ATOM 863 C CA . ASP A 1 106 ? 9.217 3.547 13.880 1.00 95.19 106 ASP A CA 1
ATOM 864 C C . ASP A 1 106 ? 10.601 3.165 13.325 1.00 95.19 106 ASP A C 1
ATOM 866 O O . ASP A 1 106 ? 10.772 2.921 12.130 1.00 95.19 106 ASP A O 1
ATOM 870 N N . ALA A 1 107 ? 11.598 3.118 14.211 1.00 90.88 107 ALA A N 1
ATOM 871 C CA . ALA A 1 107 ? 12.993 2.886 13.852 1.00 90.88 107 ALA A CA 1
ATOM 872 C C . ALA A 1 107 ? 13.273 1.469 13.318 1.00 90.88 107 ALA A C 1
ATOM 874 O O . ALA A 1 107 ? 14.227 1.28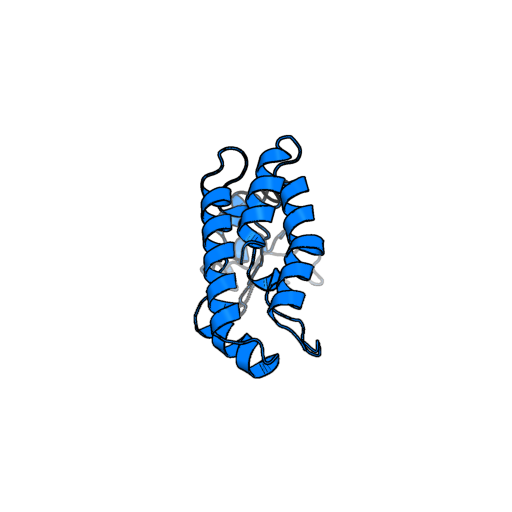7 12.562 1.00 90.88 107 ALA A O 1
ATOM 875 N N . ALA A 1 108 ? 12.475 0.469 13.706 1.00 90.31 108 ALA A N 1
ATOM 876 C CA . ALA A 1 108 ? 12.626 -0.906 13.230 1.00 90.31 108 ALA A CA 1
ATOM 877 C C . ALA A 1 108 ? 11.932 -1.132 11.873 1.00 90.31 108 ALA A C 1
ATOM 879 O O . ALA A 1 108 ? 12.350 -1.999 11.092 1.00 90.31 108 ALA A O 1
ATOM 880 N N . LEU A 1 109 ? 10.899 -0.333 11.588 1.00 91.12 109 LEU A N 1
ATOM 881 C CA . LEU A 1 109 ? 10.044 -0.450 10.410 1.00 91.12 109 LEU A CA 1
ATOM 882 C C . LEU A 1 109 ? 10.411 0.590 9.338 1.00 91.12 109 LEU A C 1
ATOM 884 O O . LEU A 1 109 ? 11.383 0.398 8.599 1.00 91.12 109 LEU A O 1
ATOM 888 N N . GLY A 1 110 ? 9.609 1.650 9.213 1.00 92.81 110 GLY A N 1
ATOM 889 C CA . GLY A 1 110 ? 9.715 2.685 8.190 1.00 92.81 110 GLY A CA 1
ATOM 890 C C . GLY A 1 110 ? 8.505 2.746 7.243 1.00 92.81 110 GLY A C 1
ATOM 891 O O . GLY A 1 110 ? 7.577 1.940 7.345 1.00 92.81 110 GLY A O 1
ATOM 892 N N . PRO A 1 111 ? 8.501 3.700 6.291 1.00 93.06 111 PRO A N 1
ATOM 893 C CA . PRO A 1 111 ? 7.361 3.978 5.407 1.00 93.06 111 PRO A CA 1
ATOM 894 C C . PRO A 1 111 ? 6.874 2.784 4.573 1.00 93.06 111 PRO A C 1
ATOM 896 O O . PRO A 1 111 ? 5.711 2.727 4.185 1.00 93.06 111 PRO A O 1
ATOM 899 N N . GLN A 1 112 ? 7.754 1.825 4.294 1.00 91.25 112 GLN A N 1
ATOM 900 C CA . GLN A 1 112 ? 7.450 0.615 3.533 1.00 91.25 112 GLN A CA 1
ATOM 901 C C . GLN A 1 112 ? 6.525 -0.366 4.268 1.00 91.25 112 GLN A C 1
ATOM 903 O O . GLN A 1 112 ? 5.994 -1.271 3.638 1.00 91.25 112 GLN A O 1
ATOM 908 N N . PHE A 1 113 ? 6.323 -0.180 5.576 1.00 94.94 113 PHE A N 1
ATOM 909 C CA . PHE A 1 113 ? 5.420 -0.986 6.402 1.00 94.94 113 PHE A CA 1
ATOM 910 C C . PHE A 1 113 ? 4.044 -0.335 6.603 1.00 94.94 113 PHE A C 1
ATOM 912 O O . PHE A 1 113 ? 3.210 -0.888 7.315 1.00 94.94 113 PHE A O 1
ATOM 919 N N . CYS A 1 114 ? 3.781 0.829 6.001 1.00 97.00 114 CYS A N 1
ATOM 920 C CA . CYS A 1 114 ? 2.470 1.469 6.089 1.00 97.00 114 CYS A CA 1
ATOM 921 C C . CYS A 1 114 ? 1.356 0.551 5.553 1.00 97.00 114 CYS A C 1
ATOM 923 O O . CYS A 1 114 ? 1.497 -0.104 4.520 1.00 97.00 114 CYS A O 1
ATOM 925 N N . ILE A 1 115 ? 0.218 0.552 6.240 1.00 97.44 115 ILE A N 1
ATOM 926 C CA . ILE A 1 115 ? -0.974 -0.215 5.897 1.00 97.44 115 ILE A CA 1
ATOM 927 C C . ILE A 1 115 ? -1.614 0.362 4.636 1.00 97.44 115 ILE A C 1
ATOM 929 O O . ILE A 1 115 ? -1.959 1.546 4.576 1.00 97.44 115 ILE A O 1
ATOM 933 N N . GLY A 1 116 ? -1.777 -0.497 3.630 1.00 96.00 116 GLY A N 1
ATOM 934 C CA . GLY A 1 116 ? -2.421 -0.173 2.363 1.00 96.00 116 GLY A CA 1
ATOM 935 C C . GLY A 1 116 ? -3.931 0.030 2.495 1.00 96.00 116 GLY A C 1
ATOM 936 O O . GLY A 1 116 ? -4.600 -0.629 3.288 1.00 96.00 116 GLY A O 1
ATOM 937 N N . HIS A 1 117 ? -4.499 0.882 1.640 1.00 95.88 117 HIS A N 1
ATOM 938 C CA . HIS A 1 117 ? -5.950 1.082 1.559 1.00 95.88 117 HIS A CA 1
ATOM 939 C C . HIS A 1 117 ? -6.711 -0.158 1.069 1.00 95.88 117 HIS A C 1
ATOM 941 O O . HIS A 1 117 ? -7.929 -0.210 1.214 1.00 95.88 117 HIS A O 1
ATOM 947 N N . SER A 1 118 ? -6.021 -1.175 0.540 1.00 95.44 118 SER A N 1
ATOM 948 C CA . SER A 1 118 ? -6.621 -2.449 0.132 1.00 95.44 118 SER A CA 1
ATOM 949 C C . SER A 1 118 ? -7.349 -3.160 1.274 1.00 95.44 118 SER A C 1
ATOM 951 O O . SER A 1 118 ? -8.416 -3.708 1.027 1.00 95.44 118 SER A O 1
ATOM 953 N N . TYR A 1 119 ? -6.836 -3.093 2.511 1.00 97.06 119 TYR A N 1
ATOM 954 C CA . TYR A 1 119 ? -7.488 -3.692 3.689 1.00 97.06 119 TYR A CA 1
ATOM 955 C C . TYR A 1 119 ? -8.891 -3.123 3.925 1.00 97.06 119 TYR A C 1
ATOM 957 O O . TYR A 1 119 ? -9.809 -3.830 4.318 1.00 97.06 119 TYR A O 1
ATOM 965 N N . VAL A 1 120 ? -9.075 -1.837 3.626 1.00 97.06 120 VAL A N 1
ATOM 966 C CA . VAL A 1 120 ? -10.353 -1.125 3.758 1.00 97.06 120 VAL A CA 1
ATOM 967 C C . VAL A 1 120 ? -10.947 -0.774 2.393 1.00 97.06 120 VAL A C 1
ATOM 969 O O . VAL A 1 120 ? -11.692 0.190 2.245 1.00 97.06 120 VAL A O 1
ATOM 972 N N . THR A 1 121 ? -10.626 -1.554 1.363 1.00 96.88 121 THR A N 1
ATOM 973 C CA . THR A 1 121 ? -11.268 -1.464 0.050 1.00 96.88 121 THR A CA 1
ATOM 974 C C . THR A 1 121 ? -12.012 -2.770 -0.192 1.00 96.88 121 THR A C 1
ATOM 976 O O . THR A 1 121 ? -11.388 -3.765 -0.562 1.00 96.88 121 THR A O 1
ATOM 979 N N . PRO A 1 122 ? -13.340 -2.797 0.020 1.00 94.69 122 PRO A N 1
ATOM 980 C CA . PRO A 1 122 ? -14.114 -4.022 -0.110 1.00 94.69 122 PRO A CA 1
ATOM 981 C C . PRO A 1 122 ? -13.991 -4.641 -1.514 1.00 94.69 122 PRO A C 1
ATOM 983 O O . PRO A 1 122 ? -14.061 -3.914 -2.515 1.00 94.69 122 PRO A O 1
ATOM 986 N N . PRO A 1 123 ? -13.848 -5.974 -1.632 1.00 92.31 123 PRO A N 1
ATOM 987 C CA . PRO A 1 123 ? -13.846 -6.638 -2.925 1.00 92.31 123 PRO A CA 1
ATOM 988 C C . PRO A 1 123 ? -15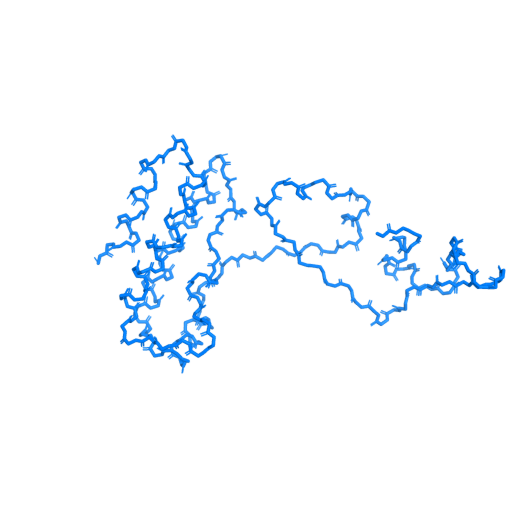.227 -6.556 -3.582 1.00 92.31 123 PRO A C 1
ATOM 990 O O . PRO A 1 123 ? -16.268 -6.495 -2.922 1.00 92.31 123 PRO A O 1
ATOM 993 N N . ALA A 1 124 ? -15.244 -6.587 -4.915 1.00 88.56 124 ALA A N 1
ATOM 994 C CA . ALA A 1 124 ? -16.485 -6.547 -5.677 1.00 88.56 124 ALA A CA 1
ATOM 995 C C . ALA A 1 124 ? -17.439 -7.680 -5.253 1.00 88.56 124 ALA A C 1
ATOM 997 O O . ALA A 1 124 ? -17.055 -8.846 -5.205 1.00 88.56 124 ALA A O 1
ATOM 998 N N . GLY A 1 125 ? -18.696 -7.326 -4.974 1.00 87.12 125 GLY A N 1
ATOM 999 C CA . GLY A 1 125 ? -19.738 -8.277 -4.579 1.00 87.12 125 GLY A CA 1
ATOM 1000 C C . GLY A 1 125 ? -19.878 -8.500 -3.070 1.00 87.12 125 GLY A C 1
ATOM 1001 O O . GLY A 1 125 ? -20.861 -9.123 -2.667 1.00 87.12 125 GLY A O 1
ATOM 1002 N N . LEU A 1 126 ? -18.976 -7.964 -2.235 1.00 93.00 126 LEU A N 1
ATOM 1003 C CA . LEU A 1 126 ? -19.195 -7.933 -0.789 1.00 93.00 126 LEU A CA 1
ATOM 1004 C C . LEU A 1 126 ? -20.405 -7.047 -0.464 1.00 93.00 126 LEU A C 1
ATOM 1006 O O . LEU A 1 126 ? -20.536 -5.945 -0.996 1.00 93.00 126 LEU A O 1
ATOM 1010 N N . LYS A 1 127 ? -21.283 -7.522 0.420 1.00 93.06 127 LYS A N 1
ATOM 1011 C CA . LYS A 1 127 ? -22.355 -6.710 1.003 1.00 93.06 127 LYS A CA 1
ATOM 1012 C C . LYS A 1 127 ? -21.931 -6.274 2.396 1.00 93.06 127 LYS A C 1
ATOM 1014 O O . LYS A 1 127 ? -21.504 -7.112 3.184 1.00 93.06 127 LYS A O 1
ATOM 1019 N N . ILE A 1 128 ? -22.042 -4.978 2.664 1.00 96.12 128 ILE A N 1
ATOM 1020 C CA . ILE A 1 128 ? -21.730 -4.385 3.961 1.00 96.12 128 ILE A CA 1
ATOM 1021 C C . ILE A 1 128 ? -23.021 -3.772 4.491 1.00 96.12 128 ILE A C 1
ATOM 1023 O O . ILE A 1 128 ? -23.510 -2.786 3.944 1.00 96.12 128 ILE A O 1
ATOM 1027 N N . ASP A 1 129 ? -23.581 -4.396 5.523 1.00 92.69 129 ASP A N 1
ATOM 1028 C CA . ASP A 1 129 ? -24.799 -3.911 6.178 1.00 92.69 129 ASP A CA 1
ATOM 1029 C C . ASP A 1 129 ? -24.470 -2.823 7.214 1.00 92.69 129 ASP A C 1
ATOM 1031 O O . ASP A 1 129 ? -25.181 -1.825 7.319 1.00 92.69 129 ASP A O 1
ATOM 1035 N N . ASP A 1 130 ? -23.352 -2.986 7.928 1.00 96.06 130 ASP A N 1
ATOM 1036 C CA . ASP A 1 130 ? -22.820 -2.028 8.896 1.00 96.06 130 ASP A CA 1
ATOM 1037 C C . ASP A 1 130 ? -21.340 -1.756 8.595 1.00 96.06 130 ASP A C 1
ATOM 1039 O O . ASP A 1 130 ? -20.483 -2.639 8.684 1.00 96.06 130 ASP A O 1
ATOM 1043 N N . GLY A 1 131 ? -21.048 -0.511 8.214 1.00 95.88 131 GLY A N 1
ATOM 1044 C CA . GLY A 1 131 ? -19.702 -0.076 7.856 1.00 95.88 131 GLY A CA 1
ATOM 1045 C C . GLY A 1 131 ? -18.716 -0.068 9.023 1.00 95.88 131 GLY A C 1
ATOM 1046 O O . GLY A 1 131 ? -17.537 -0.337 8.806 1.00 95.88 131 GLY A O 1
ATOM 1047 N N . MET A 1 132 ? -19.178 0.221 10.242 1.00 96.75 132 MET A N 1
ATOM 1048 C CA . MET A 1 132 ? -18.317 0.207 11.424 1.00 96.75 132 MET A CA 1
ATOM 1049 C C . MET A 1 132 ? -18.023 -1.222 11.856 1.00 96.75 132 MET A C 1
ATOM 1051 O O . MET A 1 132 ? -16.857 -1.554 12.038 1.00 96.75 132 MET A O 1
ATOM 1055 N N . ALA A 1 133 ? -19.038 -2.087 11.915 1.00 96.94 133 ALA A N 1
ATOM 1056 C CA . ALA A 1 133 ? -18.829 -3.497 12.247 1.00 96.94 133 ALA A CA 1
ATOM 1057 C C . ALA A 1 133 ? -17.898 -4.191 11.235 1.00 96.94 133 ALA A C 1
ATOM 1059 O O . ALA A 1 133 ? -17.024 -4.968 11.617 1.00 96.94 133 ALA A O 1
ATOM 1060 N N . TRP A 1 134 ? -18.034 -3.869 9.941 1.00 97.31 134 TRP A N 1
ATOM 1061 C CA . TRP A 1 134 ? -17.105 -4.336 8.909 1.00 97.31 134 TRP A CA 1
ATOM 1062 C C . TRP A 1 134 ? -15.670 -3.851 9.162 1.00 97.31 134 TRP A C 1
ATOM 1064 O O . TRP A 1 134 ? -14.736 -4.650 9.106 1.00 97.31 134 TRP A O 1
ATOM 1074 N N . TYR A 1 135 ? -15.482 -2.565 9.461 1.00 97.88 135 TYR A N 1
ATOM 1075 C CA . TYR A 1 135 ? -14.158 -2.016 9.752 1.00 97.88 135 TYR A CA 1
ATOM 1076 C C . TYR A 1 135 ? -13.521 -2.647 10.998 1.00 97.88 135 TYR A C 1
ATOM 1078 O O . TYR A 1 135 ? -12.353 -3.028 10.953 1.00 97.88 135 TYR A O 1
ATOM 1086 N N . GLU A 1 136 ? -14.279 -2.807 12.084 1.00 98.00 136 GLU A N 1
ATOM 1087 C CA . GLU A 1 136 ? -13.814 -3.481 13.301 1.00 98.00 136 GLU A CA 1
ATOM 1088 C C . GLU A 1 136 ? -13.361 -4.911 13.000 1.00 98.00 136 GLU A C 1
ATOM 1090 O O . GLU A 1 136 ? -12.283 -5.321 13.426 1.00 98.00 136 GLU A O 1
ATOM 1095 N N . GLN A 1 137 ? -14.129 -5.647 12.190 1.00 97.69 137 GLN A N 1
ATOM 1096 C CA . GLN A 1 137 ? -13.746 -6.986 11.754 1.00 97.69 137 GLN A CA 1
ATOM 1097 C C . GLN A 1 137 ? -12.413 -6.971 10.994 1.00 97.69 137 GLN A C 1
ATOM 1099 O O . GLN A 1 137 ? -11.522 -7.739 11.343 1.00 97.69 137 GLN A O 1
ATOM 1104 N N . VAL A 1 138 ? -12.246 -6.081 10.007 1.00 97.94 138 VAL A N 1
ATOM 1105 C CA . VAL A 1 138 ? -10.984 -5.930 9.254 1.00 97.94 138 VAL A CA 1
ATOM 1106 C C . VAL A 1 138 ? -9.810 -5.629 10.191 1.00 97.94 138 VAL A C 1
ATOM 1108 O O . VAL A 1 138 ? -8.725 -6.198 10.037 1.00 97.94 138 VAL A O 1
ATOM 1111 N N . VAL A 1 139 ? -10.012 -4.756 11.183 1.00 98.38 139 VAL A N 1
ATOM 1112 C CA . VAL A 1 139 ? -8.976 -4.430 12.170 1.00 98.38 139 VAL A CA 1
ATOM 1113 C C . VAL A 1 139 ? -8.553 -5.677 12.945 1.00 98.38 139 VAL A C 1
ATOM 1115 O O . VAL A 1 139 ? -7.361 -5.956 13.035 1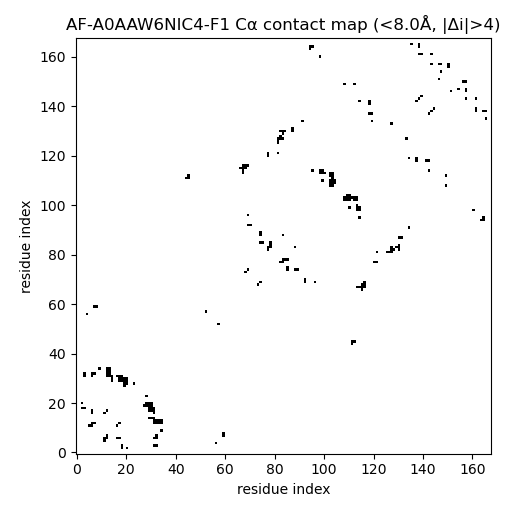.00 98.38 139 VAL A O 1
ATOM 1118 N N . GLU A 1 140 ? -9.503 -6.452 13.462 1.00 98.25 140 GLU A N 1
ATOM 1119 C CA . GLU A 1 140 ? -9.216 -7.630 14.288 1.00 98.25 140 GLU A CA 1
ATOM 1120 C C . GLU A 1 140 ? -8.624 -8.796 13.496 1.00 98.25 140 GLU A C 1
ATOM 1122 O O . GLU A 1 140 ? -7.730 -9.484 13.989 1.00 98.25 140 GLU A O 1
ATOM 1127 N N . THR A 1 141 ? -9.130 -9.054 12.287 1.00 97.62 141 THR A N 1
ATOM 1128 C CA . THR A 1 141 ? -8.792 -10.273 11.539 1.00 97.62 141 THR A CA 1
ATOM 1129 C C . THR A 1 141 ? -7.623 -10.104 10.585 1.00 97.62 141 THR A C 1
ATOM 1131 O O . THR A 1 141 ? -7.032 -11.106 10.191 1.00 97.62 141 THR A O 1
ATOM 1134 N N . GLU A 1 142 ? -7.286 -8.872 10.197 1.00 97.88 142 GLU A N 1
ATOM 1135 C CA . GLU A 1 142 ? -6.252 -8.615 9.191 1.00 97.88 142 GLU A CA 1
ATOM 1136 C C . GLU A 1 142 ? -5.185 -7.632 9.683 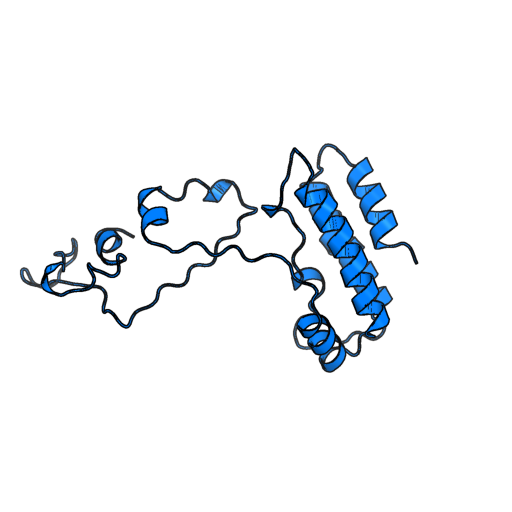1.00 97.88 142 GLU A C 1
ATOM 1138 O O . GLU A 1 142 ? -4.000 -7.968 9.695 1.00 97.88 142 GLU A O 1
ATOM 1143 N N . ILE A 1 143 ? -5.583 -6.440 10.142 1.00 98.25 143 ILE A N 1
ATOM 1144 C CA . ILE A 1 143 ? -4.615 -5.390 10.504 1.00 98.25 143 ILE A CA 1
ATOM 1145 C C . ILE A 1 143 ? -3.862 -5.753 11.788 1.00 98.25 143 ILE A C 1
ATOM 1147 O O . ILE A 1 143 ? -2.638 -5.678 11.817 1.00 98.25 143 ILE A O 1
ATOM 1151 N N . CYS A 1 144 ? -4.550 -6.163 12.855 1.00 98.06 144 CYS A N 1
ATOM 1152 C CA . CYS A 1 144 ? -3.904 -6.519 14.119 1.00 98.06 144 CYS A CA 1
ATOM 1153 C C . CYS A 1 144 ? -2.943 -7.715 13.995 1.00 98.06 144 CYS A C 1
ATOM 1155 O O . CYS A 1 144 ? -1.831 -7.605 14.515 1.00 98.06 144 CYS A O 1
ATOM 1157 N N . PRO A 1 145 ? -3.293 -8.817 13.301 1.00 98.19 145 PRO A N 1
ATOM 1158 C CA . PRO A 1 145 ? -2.348 -9.894 13.016 1.00 98.19 145 PRO A CA 1
ATOM 1159 C C . PRO A 1 145 ? -1.102 -9.413 12.267 1.00 98.19 145 PRO A C 1
ATOM 1161 O O . PRO A 1 145 ? 0.008 -9.738 12.679 1.00 98.19 145 PRO A O 1
ATOM 1164 N N . LEU A 1 146 ? -1.259 -8.561 11.248 1.00 97.06 146 LEU A N 1
ATOM 1165 C CA . LEU A 1 146 ? -0.123 -7.979 10.529 1.00 97.06 146 LEU A CA 1
ATOM 1166 C C . LEU A 1 146 ? 0.764 -7.121 11.445 1.00 97.06 146 LEU A C 1
ATOM 1168 O O . LEU A 1 146 ? 1.988 -7.230 11.418 1.00 97.06 146 LEU A O 1
ATOM 1172 N N . LEU A 1 147 ? 0.160 -6.283 12.292 1.00 97.56 147 LEU A N 1
ATOM 1173 C CA . LEU A 1 147 ? 0.907 -5.491 13.271 1.00 97.56 147 LEU A CA 1
ATOM 1174 C C . LEU A 1 147 ? 1.660 -6.379 14.270 1.00 97.56 147 LEU A C 1
ATOM 1176 O O . LEU A 1 147 ? 2.753 -6.009 14.690 1.00 97.56 147 LEU A O 1
ATOM 1180 N N . ALA A 1 148 ? 1.110 -7.540 14.632 1.00 97.12 148 ALA A N 1
ATOM 1181 C CA . ALA A 1 148 ? 1.788 -8.508 15.489 1.00 97.12 148 ALA A CA 1
ATOM 1182 C C . ALA A 1 148 ? 3.000 -9.157 14.804 1.00 97.12 148 ALA A C 1
ATOM 1184 O O . ALA A 1 148 ? 3.970 -9.480 15.482 1.00 97.12 148 ALA A O 1
ATOM 1185 N N . GLU A 1 149 ? 2.989 -9.301 13.478 1.00 94.94 149 GLU A N 1
ATOM 1186 C CA . GLU A 1 149 ? 4.176 -9.713 12.720 1.00 94.94 149 GLU A CA 1
ATOM 1187 C C . GLU A 1 149 ? 5.226 -8.594 12.658 1.00 94.94 149 GLU A C 1
ATOM 1189 O O . GLU A 1 149 ? 6.420 -8.851 12.813 1.00 94.94 149 GLU A O 1
ATOM 1194 N N . TYR A 1 150 ? 4.796 -7.341 12.472 1.00 94.75 150 TYR A N 1
ATOM 1195 C CA . TYR A 1 150 ? 5.698 -6.185 12.402 1.00 94.75 150 TYR A CA 1
ATOM 1196 C C . TYR A 1 150 ? 6.368 -5.878 13.745 1.00 94.75 150 TYR A C 1
ATOM 1198 O O . TYR A 1 150 ? 7.569 -5.618 13.795 1.00 94.75 150 TYR A O 1
ATOM 1206 N N . TRP A 1 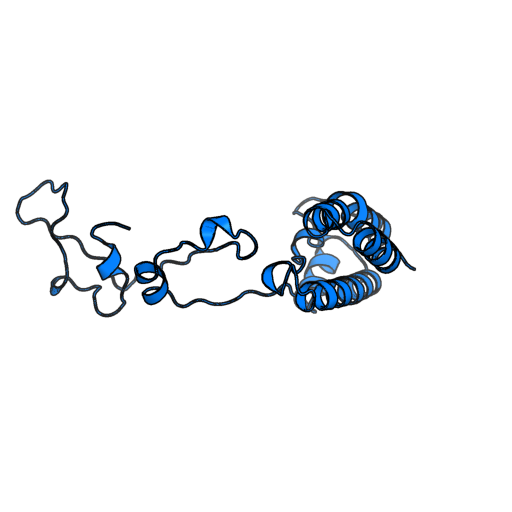151 ? 5.601 -5.924 14.832 1.00 95.69 151 TRP A N 1
ATOM 1207 C CA . TRP A 1 151 ? 6.051 -5.694 16.204 1.00 95.69 151 TRP A CA 1
ATOM 1208 C C . TRP A 1 151 ? 6.077 -7.004 17.000 1.00 95.69 151 TRP A C 1
ATOM 1210 O O . TRP A 1 151 ? 5.526 -7.088 18.099 1.00 95.69 151 TRP A O 1
ATOM 1220 N N . PHE A 1 152 ? 6.717 -8.037 16.444 1.00 93.19 152 PHE A N 1
ATOM 1221 C CA . PHE A 1 152 ? 6.773 -9.373 17.051 1.00 93.19 152 PHE A CA 1
ATOM 1222 C C . PHE A 1 152 ? 7.371 -9.383 18.471 1.00 93.19 152 PHE A C 1
ATOM 1224 O O . PHE A 1 152 ? 7.039 -10.252 19.276 1.00 93.19 152 PHE A O 1
ATOM 1231 N N . ASP A 1 153 ? 8.249 -8.426 18.780 1.00 93.81 153 ASP A N 1
ATOM 1232 C CA . ASP A 1 153 ? 8.909 -8.243 20.073 1.00 93.81 153 ASP A CA 1
ATOM 1233 C C . ASP A 1 153 ? 8.295 -7.121 20.932 1.00 93.81 153 ASP A C 1
ATOM 1235 O O . ASP A 1 153 ? 8.747 -6.906 22.056 1.00 93.81 153 ASP A O 1
ATOM 1239 N N . ALA A 1 154 ? 7.255 -6.440 20.440 1.00 94.81 154 ALA A N 1
ATOM 1240 C CA . ALA A 1 154 ? 6.616 -5.290 21.086 1.00 94.81 154 ALA A CA 1
ATOM 1241 C C . ALA A 1 154 ? 5.073 -5.411 21.090 1.00 94.81 154 ALA A C 1
ATOM 1243 O O . ALA A 1 154 ? 4.369 -4.597 20.474 1.00 94.81 154 ALA A O 1
ATOM 1244 N N . PRO A 1 155 ? 4.505 -6.427 21.776 1.00 95.00 155 PRO A N 1
ATOM 1245 C CA . PRO A 1 155 ? 3.061 -6.674 21.803 1.00 95.00 155 PRO A CA 1
ATOM 1246 C C . PRO A 1 155 ? 2.252 -5.504 22.384 1.00 95.00 155 PRO A C 1
ATOM 1248 O O . PRO A 1 155 ? 1.085 -5.328 22.037 1.00 95.00 155 PRO A O 1
ATOM 1251 N N . GLU A 1 156 ? 2.849 -4.674 23.239 1.00 96.88 156 GLU A N 1
ATOM 1252 C CA . GLU A 1 156 ? 2.228 -3.464 23.775 1.00 96.88 156 GLU A CA 1
ATOM 1253 C C . GLU A 1 156 ? 1.883 -2.449 22.679 1.00 96.88 156 GLU A C 1
ATOM 1255 O O . GLU A 1 156 ? 0.778 -1.908 22.683 1.00 96.88 156 GLU A O 1
ATOM 1260 N N . LYS A 1 157 ? 2.753 -2.273 21.671 1.00 96.44 157 LYS A N 1
ATOM 1261 C CA . LYS A 1 157 ? 2.487 -1.375 20.534 1.00 96.44 157 LYS A CA 1
ATOM 1262 C C . LYS A 1 157 ? 1.290 -1.842 19.713 1.00 96.44 157 LYS A C 1
ATOM 1264 O O . LYS A 1 157 ? 0.503 -1.018 19.240 1.00 96.44 157 LYS A O 1
ATOM 1269 N N . VAL A 1 158 ? 1.136 -3.160 19.568 1.00 97.19 158 VAL A N 1
ATOM 1270 C CA . VAL A 1 158 ? -0.013 -3.777 18.891 1.00 97.19 158 VAL A CA 1
ATOM 1271 C C . VAL A 1 158 ? -1.295 -3.487 19.668 1.00 97.19 158 VAL A C 1
ATOM 1273 O O . VAL A 1 158 ? -2.281 -3.053 19.078 1.00 97.19 158 VAL A O 1
ATOM 1276 N N . GLN A 1 159 ? -1.283 -3.675 20.992 1.00 97.06 159 GLN A N 1
ATOM 1277 C CA . GLN A 1 159 ? -2.457 -3.435 21.837 1.00 97.06 159 GLN A CA 1
ATOM 1278 C C . GLN A 1 159 ? -2.868 -1.962 21.876 1.00 97.06 159 GLN A C 1
ATOM 1280 O O . GLN A 1 159 ? -4.060 -1.661 21.812 1.00 97.06 159 GLN A O 1
ATOM 1285 N N . ASP A 1 160 ? -1.907 -1.044 21.950 1.00 97.38 160 ASP A N 1
ATOM 1286 C CA . ASP A 1 160 ? -2.189 0.391 21.938 1.00 97.38 160 ASP A CA 1
ATOM 1287 C C . ASP A 1 160 ? -2.750 0.832 20.582 1.00 97.38 160 ASP A C 1
ATOM 1289 O O . ASP A 1 160 ? -3.793 1.485 20.529 1.00 97.38 160 ASP A O 1
ATOM 1293 N N . SER A 1 161 ? -2.142 0.377 19.482 1.00 97.69 161 SER A N 1
ATOM 1294 C CA . SER A 1 161 ? -2.649 0.649 18.131 1.00 97.69 161 SER A CA 1
ATOM 1295 C C . SER A 1 161 ? -4.050 0.069 17.929 1.00 97.69 161 SER A C 1
ATOM 1297 O O . SER A 1 161 ? -4.925 0.745 17.400 1.00 97.69 161 SER A O 1
ATOM 1299 N N . ARG A 1 162 ? -4.312 -1.151 18.413 1.00 97.81 162 ARG A N 1
ATOM 1300 C CA . ARG A 1 162 ? -5.644 -1.772 18.363 1.00 97.81 162 ARG A CA 1
ATOM 1301 C C . ARG A 1 162 ? -6.695 -0.931 19.087 1.00 97.81 162 ARG A C 1
ATOM 1303 O O . ARG A 1 162 ? -7.774 -0.717 18.546 1.00 97.81 162 ARG A O 1
ATOM 1310 N N . LYS A 1 163 ? -6.400 -0.444 20.297 1.00 97.50 163 LYS A N 1
ATOM 1311 C CA . LYS A 1 163 ? -7.340 0.396 21.061 1.00 97.50 163 LYS A CA 1
ATOM 1312 C C . LYS A 1 163 ? -7.681 1.686 20.324 1.00 97.50 163 LYS A C 1
ATOM 1314 O O . LYS A 1 163 ? -8.844 2.064 20.296 1.00 97.50 163 LYS A O 1
ATOM 1319 N N . GLU A 1 164 ? -6.695 2.337 19.717 1.00 97.44 164 GLU A N 1
ATOM 1320 C CA . GLU A 1 164 ? -6.915 3.559 18.936 1.00 97.44 164 GLU A CA 1
ATOM 1321 C C . GLU A 1 164 ? -7.711 3.296 17.650 1.00 97.44 164 GLU A C 1
ATOM 1323 O O . GLU A 1 164 ? -8.603 4.066 17.295 1.00 97.44 164 GLU A O 1
ATOM 1328 N N . LEU A 1 165 ? -7.441 2.184 16.961 1.00 97.44 165 LEU A N 1
ATOM 1329 C CA . LEU A 1 165 ? -8.204 1.791 15.775 1.00 97.44 165 LEU A CA 1
ATOM 1330 C C . LEU A 1 165 ? -9.668 1.470 16.111 1.00 97.44 165 LEU A C 1
ATOM 1332 O O . LEU A 1 165 ? -10.549 1.706 15.290 1.00 97.44 165 LEU A O 1
ATOM 1336 N N . LEU A 1 166 ? -9.961 0.989 17.319 1.00 95.75 166 LEU A N 1
ATOM 1337 C CA . LEU A 1 166 ? -11.308 0.576 17.732 1.00 95.75 166 LEU A CA 1
ATOM 1338 C C . LEU A 1 166 ? -12.023 1.588 18.640 1.00 95.75 166 LEU A C 1
ATOM 1340 O O . LEU A 1 166 ? -13.166 1.361 19.021 1.00 95.75 166 LEU A O 1
ATOM 1344 N N . SER A 1 167 ? -11.394 2.712 18.993 1.00 91.00 167 SER A N 1
ATOM 1345 C CA . SER A 1 167 ? -12.042 3.728 19.829 1.00 91.00 167 SER A CA 1
ATOM 1346 C C . SER A 1 167 ? -13.166 4.432 19.068 1.00 91.00 167 SER A C 1
ATOM 1348 O O . SER A 1 167 ? -12.960 4.831 17.921 1.00 91.00 167 SER A O 1
ATOM 1350 N N . VAL A 1 168 ? -14.326 4.598 19.701 1.00 69.94 168 VAL A N 1
ATOM 1351 C CA . VAL A 1 168 ? -15.473 5.340 19.147 1.00 69.94 168 VAL A CA 1
ATOM 1352 C C . VAL A 1 168 ? -15.225 6.840 19.208 1.00 69.94 168 VAL A C 1
ATOM 1354 O O . VAL A 1 168 ? -14.799 7.310 20.288 1.00 69.94 168 VAL A O 1
#

Mean predicted aligned error: 5.87 Å

Organism: Enterobacter cloacae (NCBI:txid550)

Radius of gyration: 22.61 Å; Cα contacts (8 Å, |Δi|>4): 138; chains: 1; bounding box: 48×32×62 Å

Sequence (168 aa):
FGETLTLMEADKRTPNEAPELSYRSDMDEKTYIPENLYIIGTMNIADRSLALLDLALRRRFAFIDLKPEFNDAWKKWVNQRFNVSLETLALIESKLTALNEKLSRDAALGPQFCIGHSYVTPPAGLKIDDGMAWYEQVVETEICPLLAEYWFDAPEKVQDSRKELLSV

pLDDT: mean 90.89, std 8.74, range [56.91, 98.38]

Foldseek 3Di:
DPPQLVLLALVCQDQVNFDDDPDDPDPPDTDHHHNPDDDDDDDQPQDPVCVVPDPSNVVSDDDDDDAADLDPVVLVVCCVQAVADSVLSVLQRVLLVVVLVVQQPDPQHHNSLRDHCVLVRDDHPDHDPYSLVSQLCSCVPPVLVSVCVSPVVCVVVSVVSNCSSNPD

Secondary structure (DSSP, 8-state):
--TTSGGGSGGG-SGGG-PBPSS-SSTT-B----TT--------SS-GGGTT--HHHHTTS---PPPP---HHHHHHHHHHH---HHHHHHHHHHHHHHHHHHHH-SSS-GGGPPPGGGGSPPTT---S-HHHHHHHHIIIIIHHHHHHHTTT-HHHHHHHHHHHH--

Nearest PDB structures (foldseek):
  6ut6-assembly1_C  TM=8.908E-01  e=1.298E-09  Escherichia coli K-12
  6ut6-assembly1_B  TM=8.897E-01  e=7.911E-10  Escherichia coli K-12
  6hz4-assembly1_D  TM=8.735E-01  e=4.598E-09  Escherichia coli K-12
  6l1q-assembly1_C  TM=4.120E-01  e=4.643E+00  Acidithiobacillus ferrooxidans ATCC 23270